Protein AF-A0AAW9IYR6-F1 (afdb_monomer)

Solvent-accessible surface area (backbone atoms only — not comparable to full-atom values): 7201 Å² total; per-residue (Å²): 132,71,75,39,33,58,39,86,42,62,39,84,98,66,87,39,73,33,58,23,46,74,59,40,21,42,47,49,88,83,54,76,43,28,37,54,92,68,39,58,69,69,57,30,49,55,47,53,73,70,45,64,63,66,60,54,46,56,40,43,79,70,29,29,46,59,27,53,78,42,96,75,27,30,48,33,36,34,39,60,42,46,69,59,55,50,38,58,74,48,57,61,59,68,86,52,74,83,56,82,58,99,63,57,80,53,88,78,49,77,68,53,50,52,50,50,52,54,52,60,64,65,75,105

Radius of gyration: 18.41 Å; Cα contacts (8 Å, |Δi|>4): 139; chains: 1; bounding box: 41×32×48 Å

Sequence (124 aa):
PINGTYNYRVIQDTGRLSPHAYGIAIDLNRNNADYWKWVDKAKGSKRIEGYPKELVKIFEDNGFVWGGKWSHFDILHFEYRPEIILKSKYFGDLSKLNEGKWYEGVPIDEKIERIIKIIDCKII

Foldseek 3Di:
DVPFFADFDDDPPPNHTDLSVVRQKGFPDDDQLQFQVSDPPVSVVVVLVPDDPVVCVVLVVVQWDAQSPDPGRRHRMIGRHNVVVCCVQQVVPVVCCPPDDNRPRPDDDPVNVVVVVVVVVVVD

InterPro domains:
  IPR009045 Peptidase M74/Hedgehog-like, zinc-binding domain superfamily [G3DSA:3.30.1380.10] (3-79)
  IPR009045 Peptidase M74/Hedgehog-like, zinc-binding domain superfamily [SSF55166] (4-86)
  IPR039561 Peptidase M15C [PF13539] (13-80)

Mean predicted aligned error: 5.58 Å

Secondary structure (DSSP, 8-state):
--SSS----BPTTT-PBPGGGGT-EEE-S--TTSBTTTS-HHHHHHHHHTS-HHHHHHHHHTTEEEGGGSSS-BTTEEEE-HHHHHHHHHS--GGGTTSS-TTTTSPP-HHHHHHHHHHHHH--

Structure (mmCIF, N/CA/C/O backbone):
data_AF-A0AAW9IYR6-F1
#
_entry.id   AF-A0AAW9IYR6-F1
#
loop_
_atom_site.group_PDB
_atom_site.id
_atom_site.type_symbol
_atom_site.label_atom_id
_atom_site.label_alt_id
_atom_site.label_comp_id
_atom_site.label_asym_id
_atom_site.label_entity_id
_atom_site.label_seq_id
_atom_site.pdbx_PDB_ins_code
_atom_site.Cartn_x
_atom_site.Cartn_y
_atom_site.Cartn_z
_atom_site.occupancy
_atom_site.B_iso_or_equiv
_atom_site.auth_seq_id
_atom_site.auth_comp_id
_atom_site.auth_asym_id
_atom_site.auth_atom_id
_atom_site.pdbx_PDB_model_num
ATOM 1 N N . PRO A 1 1 ? -6.788 3.069 -18.339 1.00 48.59 1 PRO A N 1
ATOM 2 C CA . PRO A 1 1 ? -7.621 2.230 -17.435 1.00 48.59 1 PRO A CA 1
ATOM 3 C C . PRO A 1 1 ? -8.354 1.146 -18.249 1.00 48.59 1 PRO A C 1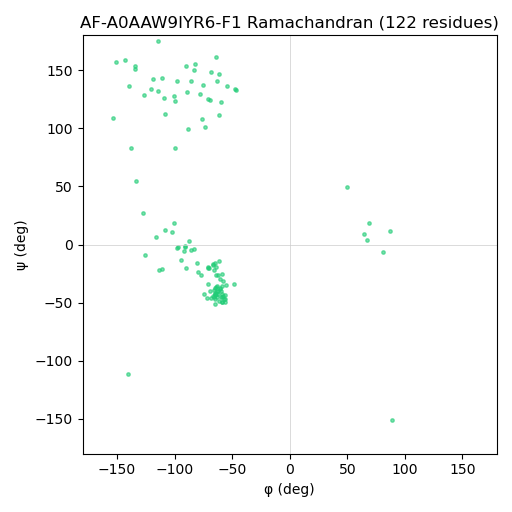
ATOM 5 O O . PRO A 1 1 ? -8.888 1.457 -19.303 1.00 48.59 1 PRO A O 1
ATOM 8 N N . ILE A 1 2 ? -8.193 -0.146 -17.946 1.00 48.22 2 ILE A N 1
ATOM 9 C CA . ILE A 1 2 ? -9.067 -0.896 -17.011 1.00 48.22 2 ILE A CA 1
ATOM 10 C C . ILE A 1 2 ? -8.295 -1.599 -15.871 1.00 48.22 2 ILE A C 1
ATOM 12 O O . ILE A 1 2 ? -8.892 -2.041 -14.904 1.00 48.22 2 ILE A O 1
ATOM 16 N N . ASN A 1 3 ? -6.959 -1.632 -15.918 1.00 62.12 3 ASN A N 1
ATOM 17 C CA . ASN A 1 3 ? -6.148 -2.443 -14.993 1.00 62.12 3 ASN A CA 1
ATOM 18 C C . ASN A 1 3 ? -5.559 -1.699 -13.783 1.00 62.12 3 ASN A C 1
ATOM 20 O O . ASN A 1 3 ? -4.889 -2.335 -12.984 1.00 62.12 3 ASN A O 1
ATOM 24 N N . GLY A 1 4 ? -5.760 -0.382 -13.664 1.00 81.50 4 GLY A N 1
ATOM 25 C CA . GLY A 1 4 ? -5.080 0.426 -12.643 1.00 81.50 4 GLY A CA 1
ATOM 26 C C . GLY A 1 4 ? -5.828 0.578 -11.317 1.00 81.50 4 GLY A C 1
ATOM 27 O O . GLY A 1 4 ? -5.336 1.255 -10.428 1.00 81.50 4 GLY A O 1
ATOM 28 N N . THR A 1 5 ? -7.028 0.014 -11.186 1.00 90.38 5 THR A N 1
ATOM 29 C CA . THR A 1 5 ? -7.839 0.051 -9.956 1.00 90.38 5 THR A CA 1
ATOM 30 C C . THR A 1 5 ? -8.523 -1.302 -9.764 1.00 90.38 5 THR A C 1
ATOM 32 O O . THR A 1 5 ? -7.836 -2.289 -9.538 1.00 90.38 5 THR A O 1
ATOM 35 N N . TYR A 1 6 ? -9.844 -1.413 -9.895 1.00 93.81 6 TYR A N 1
ATOM 36 C CA . TYR A 1 6 ? -10.515 -2.703 -9.791 1.00 93.81 6 TYR A CA 1
ATOM 37 C C . TYR A 1 6 ? -10.212 -3.584 -11.007 1.00 93.81 6 TYR A C 1
ATOM 39 O O . TYR A 1 6 ? -10.460 -3.193 -12.147 1.00 93.81 6 TYR A O 1
ATOM 47 N N . ASN A 1 7 ? -9.704 -4.787 -10.752 1.00 93.31 7 ASN A N 1
ATOM 48 C CA . ASN A 1 7 ? -9.485 -5.808 -11.769 1.00 93.31 7 ASN A CA 1
ATOM 49 C C . ASN A 1 7 ? -9.544 -7.194 -11.124 1.00 93.31 7 ASN A C 1
ATOM 51 O O . ASN A 1 7 ? -8.640 -7.580 -10.375 1.00 93.31 7 ASN A O 1
ATOM 55 N N . TYR A 1 8 ? -10.609 -7.943 -11.412 1.00 94.06 8 TYR A N 1
ATOM 56 C CA . TYR A 1 8 ? -10.778 -9.292 -10.888 1.00 94.06 8 TYR A CA 1
ATOM 57 C C . TYR A 1 8 ? -9.831 -10.268 -11.590 1.00 94.06 8 TYR A C 1
ATOM 59 O O . TYR A 1 8 ? -10.083 -10.722 -12.706 1.00 94.06 8 TYR A O 1
ATOM 67 N N . ARG A 1 9 ? -8.725 -10.598 -10.921 1.00 92.94 9 ARG A N 1
ATOM 68 C CA . ARG A 1 9 ? -7.722 -11.540 -11.421 1.00 92.94 9 ARG A CA 1
ATOM 69 C C . ARG A 1 9 ? -7.004 -12.263 -10.294 1.00 92.94 9 ARG A C 1
ATOM 71 O O . ARG A 1 9 ? -6.855 -11.748 -9.184 1.00 92.94 9 ARG A O 1
ATOM 78 N N . VAL A 1 10 ? -6.466 -13.423 -10.636 1.00 93.75 10 VAL A N 1
ATOM 79 C CA . VAL A 1 10 ? -5.509 -14.159 -9.812 1.00 93.75 10 VAL A CA 1
ATOM 80 C C . VAL A 1 10 ? -4.101 -13.633 -10.110 1.00 93.75 10 VAL A C 1
ATOM 82 O O . VAL A 1 10 ? -3.773 -13.314 -11.256 1.00 93.75 10 VAL A O 1
ATOM 85 N N . ILE A 1 11 ? -3.261 -13.494 -9.085 1.00 89.50 11 ILE A N 1
ATOM 86 C CA . ILE A 1 11 ? -1.837 -13.211 -9.269 1.00 89.50 11 ILE A CA 1
ATOM 87 C C . ILE A 1 11 ? -1.202 -14.459 -9.877 1.00 89.50 11 ILE A C 1
ATOM 89 O O . ILE A 1 11 ? -1.305 -15.554 -9.313 1.00 89.50 11 ILE A O 1
ATOM 93 N N . GLN A 1 12 ? -0.542 -14.266 -11.017 1.00 86.38 12 GLN A N 1
ATOM 94 C CA . GLN A 1 12 ? 0.113 -15.327 -11.771 1.00 86.38 12 GLN A CA 1
ATOM 95 C C . GLN A 1 12 ? 0.960 -16.219 -10.848 1.00 86.38 12 GLN A C 1
ATOM 97 O O . GLN A 1 12 ? 1.694 -15.714 -10.002 1.00 86.38 12 GLN A O 1
ATOM 102 N N . ASP A 1 13 ? 0.809 -17.535 -10.999 1.00 87.44 13 ASP A N 1
ATOM 103 C CA . ASP A 1 13 ? 1.551 -18.582 -10.279 1.00 87.44 13 ASP A CA 1
ATOM 104 C C . ASP A 1 13 ? 1.341 -18.656 -8.753 1.00 87.44 13 ASP A C 1
ATOM 106 O O . ASP A 1 13 ? 2.035 -19.408 -8.075 1.00 87.44 13 ASP A O 1
ATOM 110 N N . THR A 1 14 ? 0.378 -17.922 -8.181 1.00 90.12 14 THR A N 1
ATOM 111 C CA . THR A 1 14 ? 0.121 -17.964 -6.721 1.00 90.12 14 THR A CA 1
ATOM 112 C C . THR A 1 14 ? -1.205 -18.615 -6.334 1.00 90.12 14 THR A C 1
ATOM 114 O O . THR A 1 14 ? -1.386 -18.980 -5.173 1.00 90.12 14 THR A O 1
ATOM 117 N N . GLY A 1 15 ? -2.166 -18.684 -7.264 1.00 92.38 15 GLY A N 1
ATOM 118 C CA . GLY A 1 15 ? -3.551 -19.073 -6.968 1.00 92.38 15 GLY A CA 1
ATOM 119 C C . GLY A 1 15 ? -4.324 -18.075 -6.087 1.00 92.38 15 GLY A C 1
ATOM 120 O O . GLY A 1 15 ? -5.466 -18.342 -5.726 1.00 92.38 15 GLY A O 1
ATOM 121 N N . ARG A 1 16 ? -3.733 -16.924 -5.735 1.00 94.06 16 ARG A N 1
ATOM 122 C CA . ARG A 1 16 ? -4.334 -15.905 -4.861 1.00 94.06 16 ARG A CA 1
ATOM 123 C C . ARG 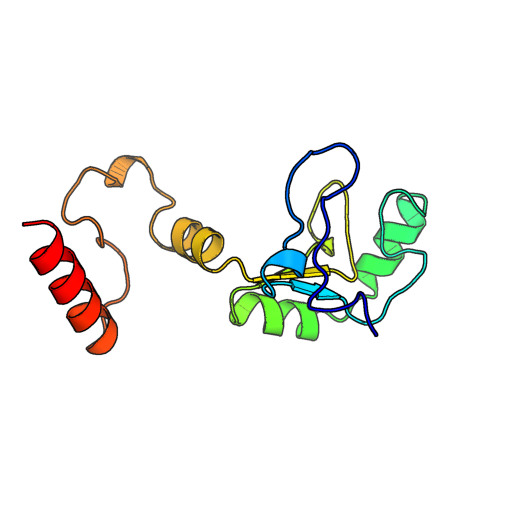A 1 16 ? -4.954 -14.781 -5.675 1.00 94.06 16 ARG A C 1
ATOM 125 O O . ARG A 1 16 ? -4.373 -14.339 -6.665 1.00 94.06 16 ARG A O 1
ATOM 132 N N . LEU A 1 17 ? -6.106 -14.279 -5.238 1.00 95.25 17 LEU A N 1
ATOM 133 C CA . LEU A 1 17 ? -6.680 -13.067 -5.816 1.00 95.25 17 LEU A CA 1
ATOM 134 C C . LEU A 1 17 ? -5.752 -11.871 -5.588 1.00 95.25 17 LEU A C 1
ATOM 136 O O . LEU A 1 17 ? -5.141 -11.721 -4.530 1.00 95.25 17 LEU A O 1
ATOM 140 N N . SER A 1 18 ? -5.651 -11.021 -6.604 1.00 94.62 18 SER A N 1
ATOM 141 C CA . SER A 1 18 ? -4.927 -9.758 -6.507 1.00 94.62 18 SER A CA 1
ATOM 142 C C . SER A 1 18 ? -5.655 -8.783 -5.571 1.00 94.62 18 SER A C 1
ATOM 144 O O . SER A 1 18 ? -6.884 -8.760 -5.580 1.00 94.62 18 SER A O 1
ATOM 146 N N . PRO A 1 19 ? -4.942 -7.903 -4.846 1.00 95.69 19 PRO A N 1
ATOM 147 C CA . PRO A 1 19 ? -5.538 -6.753 -4.155 1.00 95.69 19 PRO A CA 1
ATOM 148 C C . PRO A 1 19 ? -6.488 -5.921 -5.040 1.00 95.69 19 PRO A C 1
ATOM 150 O O . PRO A 1 19 ? -7.539 -5.468 -4.586 1.00 95.69 19 PRO A O 1
ATOM 153 N N . HIS A 1 20 ? -6.194 -5.807 -6.340 1.00 96.00 20 HIS A N 1
ATOM 154 C CA . HIS A 1 20 ? -7.086 -5.164 -7.312 1.00 96.00 20 HIS A CA 1
ATOM 155 C C . HIS A 1 20 ? -8.455 -5.854 -7.434 1.00 96.00 20 HIS A C 1
ATOM 157 O O . HIS A 1 20 ? -9.452 -5.186 -7.704 1.00 96.00 20 HIS A O 1
ATOM 163 N N . ALA A 1 21 ? -8.539 -7.168 -7.206 1.00 95.69 21 ALA A N 1
ATOM 164 C CA . ALA A 1 21 ? -9.791 -7.924 -7.265 1.00 95.69 21 ALA A CA 1
ATOM 165 C C . ALA A 1 21 ? -10.734 -7.603 -6.095 1.00 95.69 21 ALA A C 1
ATOM 167 O O . ALA A 1 21 ? -11.935 -7.842 -6.197 1.00 95.69 21 ALA A O 1
ATOM 168 N N . TYR A 1 22 ? -10.201 -7.042 -5.007 1.00 95.38 22 TYR A N 1
ATOM 169 C CA . TYR A 1 22 ? -10.970 -6.584 -3.849 1.00 95.38 22 TYR A CA 1
ATOM 170 C C . TYR A 1 22 ? -11.270 -5.079 -3.897 1.00 95.38 22 TYR A C 1
ATOM 172 O O . TYR A 1 22 ? -11.921 -4.561 -2.996 1.00 95.38 22 TYR A O 1
ATOM 180 N N . GLY A 1 23 ? -10.789 -4.360 -4.920 1.00 95.31 23 GLY A N 1
ATOM 181 C CA . GLY A 1 23 ? -10.945 -2.905 -5.010 1.00 95.31 23 GLY A CA 1
ATOM 182 C C . GLY A 1 23 ? -10.133 -2.127 -3.969 1.00 95.31 23 GLY A C 1
ATOM 183 O O . GLY A 1 23 ? -10.430 -0.965 -3.718 1.00 95.31 23 GLY A O 1
ATOM 184 N N . ILE A 1 24 ? -9.113 -2.754 -3.374 1.00 96.62 24 ILE A N 1
ATOM 185 C CA . ILE A 1 24 ? -8.262 -2.145 -2.340 1.00 96.62 24 ILE A CA 1
ATOM 186 C C . ILE A 1 24 ? -6.903 -1.697 -2.883 1.00 96.62 24 ILE A C 1
ATOM 188 O O . ILE A 1 24 ? -6.018 -1.383 -2.100 1.00 96.62 24 ILE A O 1
ATOM 192 N N . ALA A 1 25 ? -6.699 -1.690 -4.199 1.00 97.06 25 ALA A N 1
ATOM 193 C CA . ALA A 1 25 ? -5.429 -1.292 -4.792 1.00 97.06 25 ALA A CA 1
ATOM 194 C C . ALA A 1 25 ? -5.590 -0.341 -5.972 1.00 97.06 25 ALA A C 1
ATOM 196 O O . ALA A 1 25 ? -6.589 -0.375 -6.700 1.00 97.06 25 ALA A O 1
ATOM 197 N N . ILE A 1 26 ? -4.573 0.494 -6.150 1.00 96.50 26 ILE A N 1
ATOM 198 C CA . ILE A 1 26 ? -4.463 1.469 -7.223 1.00 96.50 26 ILE A CA 1
ATOM 199 C C . ILE A 1 26 ? -3.032 1.509 -7.752 1.00 96.50 26 ILE A C 1
ATOM 201 O O . ILE A 1 26 ? -2.069 1.538 -6.992 1.00 96.50 26 ILE A O 1
ATOM 205 N N . ASP A 1 27 ? -2.923 1.556 -9.072 1.00 96.00 27 ASP A N 1
ATOM 206 C CA . ASP A 1 27 ? -1.675 1.694 -9.798 1.00 96.00 27 ASP A CA 1
ATOM 207 C C . ASP A 1 27 ? -1.596 3.088 -10.429 1.00 96.00 27 ASP A C 1
ATOM 209 O O . ASP A 1 27 ? -2.488 3.496 -11.185 1.00 96.00 27 ASP A O 1
ATOM 213 N N . LEU A 1 28 ? -0.514 3.818 -10.163 1.00 94.50 28 LEU A N 1
ATOM 214 C CA . LEU A 1 28 ? -0.327 5.196 -10.619 1.00 94.50 28 LEU A CA 1
ATOM 215 C C . LEU A 1 28 ? 0.898 5.344 -11.527 1.00 94.50 28 LEU A C 1
ATOM 217 O O . LEU A 1 28 ? 1.944 4.754 -11.294 1.00 94.50 28 LEU A O 1
ATOM 221 N N . ASN A 1 29 ? 0.777 6.197 -12.551 1.00 89.94 29 ASN A N 1
ATOM 222 C CA . ASN A 1 29 ? 1.892 6.652 -13.394 1.00 89.94 29 ASN A CA 1
ATOM 223 C C . ASN A 1 29 ? 2.798 5.526 -13.944 1.00 89.94 29 ASN A C 1
ATOM 225 O O . ASN A 1 29 ? 4.021 5.612 -13.832 1.00 89.94 29 ASN A O 1
ATOM 229 N N . ARG A 1 30 ? 2.205 4.481 -14.539 1.00 92.44 30 ARG A N 1
ATOM 230 C CA . ARG A 1 30 ? 2.929 3.308 -15.058 1.00 92.44 30 ARG A CA 1
ATOM 231 C C . ARG A 1 30 ? 4.150 3.682 -15.908 1.00 92.44 30 ARG A C 1
ATOM 233 O O . ARG A 1 30 ? 4.061 4.442 -16.870 1.00 92.44 30 ARG A O 1
ATOM 240 N N . ASN A 1 31 ? 5.255 3.012 -15.629 1.00 94.31 31 ASN A N 1
ATOM 241 C CA . ASN A 1 31 ? 6.511 3.032 -16.356 1.00 94.31 31 ASN A CA 1
ATOM 242 C C . ASN A 1 31 ? 7.022 1.593 -16.543 1.00 94.31 31 ASN A C 1
ATOM 244 O O . ASN A 1 31 ? 6.742 0.703 -15.742 1.00 94.31 31 ASN A O 1
ATOM 248 N N . ASN A 1 32 ? 7.809 1.349 -17.591 1.00 95.12 32 ASN A N 1
ATOM 249 C CA . ASN A 1 32 ? 8.384 0.023 -17.835 1.00 95.12 32 ASN A CA 1
ATOM 250 C C . ASN A 1 32 ? 9.406 -0.395 -16.763 1.00 95.12 32 ASN A C 1
ATOM 252 O O . ASN A 1 32 ? 9.685 -1.580 -16.641 1.00 95.12 32 ASN A O 1
ATOM 256 N N . ALA A 1 33 ? 9.930 0.552 -15.979 1.00 96.62 33 ALA A N 1
ATOM 257 C CA . ALA A 1 33 ? 10.821 0.298 -14.852 1.00 96.62 33 ALA A CA 1
ATOM 258 C C . ALA A 1 33 ? 10.105 0.025 -13.520 1.00 96.62 33 ALA A C 1
ATOM 260 O O . ALA A 1 33 ? 10.782 -0.126 -12.508 1.00 96.62 33 ALA A O 1
ATOM 261 N N . ASP A 1 34 ? 8.768 -0.030 -13.500 1.00 96.06 34 ASP A N 1
ATOM 262 C CA . ASP A 1 34 ? 8.026 -0.130 -12.241 1.00 96.06 34 ASP A CA 1
ATOM 263 C C . ASP A 1 34 ? 7.969 -1.539 -11.648 1.00 96.06 34 ASP A C 1
ATOM 265 O O . ASP A 1 34 ? 7.797 -1.670 -10.443 1.00 96.06 34 ASP A O 1
ATOM 269 N N . TYR A 1 35 ? 8.133 -2.589 -12.452 1.00 95.88 35 TYR A N 1
ATOM 270 C CA . TYR A 1 35 ? 8.017 -3.967 -11.980 1.00 95.88 35 TYR A CA 1
ATOM 271 C C . TYR A 1 35 ? 9.353 -4.695 -12.065 1.00 95.88 35 TYR A C 1
ATOM 273 O O . TYR A 1 35 ? 10.018 -4.687 -13.105 1.00 95.88 35 TYR A O 1
ATOM 281 N N . TRP A 1 36 ? 9.726 -5.376 -10.985 1.00 96.25 36 TRP A N 1
ATOM 282 C CA . TRP A 1 36 ? 11.045 -5.993 -10.831 1.00 96.25 36 TRP A CA 1
ATOM 283 C C . TRP A 1 36 ? 11.408 -7.035 -11.897 1.00 96.25 36 TRP A C 1
ATOM 285 O O . TRP A 1 36 ? 12.589 -7.236 -12.158 1.00 96.25 36 TRP A O 1
ATOM 295 N N . LYS A 1 37 ? 10.428 -7.691 -12.539 1.00 95.06 37 LYS A N 1
ATOM 296 C CA . LYS A 1 37 ? 10.707 -8.634 -13.642 1.00 95.06 37 LYS A CA 1
ATOM 297 C C . LYS A 1 37 ? 10.947 -7.944 -14.987 1.00 95.06 37 LYS A C 1
ATOM 299 O O . LYS A 1 37 ? 11.405 -8.598 -15.918 1.00 95.06 37 LYS A O 1
ATOM 304 N N . TRP A 1 38 ? 10.578 -6.671 -15.135 1.00 95.81 38 TRP A N 1
ATOM 305 C CA . TRP A 1 38 ? 10.662 -5.961 -16.419 1.00 95.81 38 TRP A CA 1
ATOM 306 C C . TRP A 1 38 ? 11.999 -5.255 -16.625 1.00 95.81 38 TRP A C 1
ATOM 308 O O . TRP A 1 38 ? 12.354 -4.936 -17.760 1.00 95.81 38 TRP A O 1
ATOM 318 N N . VAL A 1 39 ? 12.743 -4.998 -15.549 1.00 97.06 39 VAL A N 1
ATOM 319 C CA . VAL A 1 39 ? 13.996 -4.244 -15.593 1.00 97.06 39 VAL A CA 1
ATOM 320 C C . VAL A 1 39 ? 15.030 -4.791 -14.623 1.00 97.06 39 VAL A C 1
ATOM 322 O O . VAL A 1 39 ? 14.709 -5.449 -13.640 1.00 97.06 39 VAL A O 1
ATOM 325 N N . ASP A 1 40 ? 16.293 -4.468 -14.891 1.00 96.44 40 ASP A N 1
ATOM 326 C CA . ASP A 1 40 ? 17.369 -4.668 -13.930 1.00 96.44 40 ASP A CA 1
ATOM 327 C C . ASP A 1 40 ? 17.193 -3.797 -12.670 1.00 96.44 40 ASP A C 1
ATOM 329 O O . ASP A 1 40 ? 16.477 -2.787 -12.648 1.00 96.44 40 ASP A O 1
ATOM 333 N N . LYS A 1 41 ? 17.898 -4.187 -11.601 1.00 93.62 41 LYS A N 1
ATOM 334 C CA . LYS A 1 41 ? 17.839 -3.508 -10.302 1.00 93.62 41 LYS A CA 1
ATOM 335 C C . LYS A 1 41 ? 18.254 -2.037 -10.387 1.00 93.62 41 LYS A C 1
ATOM 337 O O . LYS A 1 41 ? 17.671 -1.219 -9.688 1.00 93.62 41 LYS A O 1
ATOM 342 N N . ALA A 1 42 ? 19.224 -1.686 -11.235 1.00 96.56 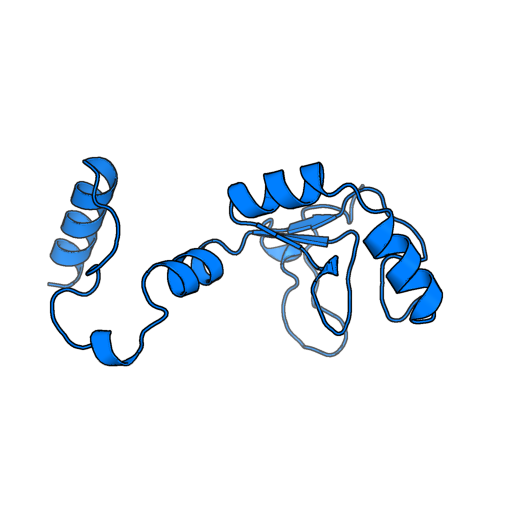42 ALA A N 1
ATOM 343 C CA . ALA A 1 42 ? 19.721 -0.314 -11.331 1.00 96.56 42 ALA A CA 1
ATOM 344 C C . ALA A 1 42 ? 18.649 0.638 -11.886 1.00 96.56 42 ALA A C 1
ATOM 346 O O . ALA A 1 42 ? 18.418 1.713 -11.328 1.00 96.56 42 ALA A O 1
ATOM 347 N N . LYS A 1 43 ? 17.938 0.228 -12.944 1.00 97.56 43 LYS A N 1
ATOM 348 C CA . LYS A 1 43 ? 16.807 0.985 -13.501 1.00 97.56 43 LYS A CA 1
ATOM 349 C C . LYS A 1 43 ? 15.646 1.087 -12.517 1.00 97.56 43 LYS A C 1
ATOM 351 O O . LYS A 1 43 ? 15.084 2.172 -12.374 1.00 97.56 43 LYS A O 1
ATOM 356 N N . GLY A 1 44 ? 15.325 -0.007 -11.824 1.00 97.31 44 GLY A N 1
ATOM 357 C CA . GLY A 1 44 ? 14.310 -0.018 -10.767 1.00 97.31 44 GLY A CA 1
ATOM 358 C C . GLY A 1 44 ? 14.641 0.956 -9.635 1.00 97.31 44 GLY A C 1
ATOM 359 O O . GLY A 1 44 ? 13.828 1.811 -9.299 1.00 97.31 44 GLY A O 1
ATOM 360 N N . SER A 1 45 ? 15.869 0.913 -9.110 1.00 96.88 45 SER A N 1
ATOM 361 C CA . SER A 1 45 ? 16.330 1.829 -8.057 1.00 96.88 45 SER A CA 1
ATOM 362 C C . SER A 1 45 ? 16.245 3.293 -8.482 1.00 96.88 45 SER A C 1
ATOM 364 O O . SER A 1 45 ? 15.686 4.103 -7.746 1.00 96.88 45 SER A O 1
ATOM 366 N N . LYS A 1 46 ? 16.679 3.628 -9.704 1.00 97.94 46 LYS A N 1
ATOM 367 C CA . LYS A 1 46 ? 16.548 4.992 -10.238 1.00 97.94 46 LYS A CA 1
ATOM 368 C C . LYS A 1 46 ? 15.086 5.444 -10.319 1.00 97.94 46 LYS A C 1
ATOM 370 O O . LYS A 1 46 ? 14.775 6.610 -10.078 1.00 97.94 46 LYS A O 1
ATOM 375 N N . ARG A 1 47 ? 14.175 4.529 -10.664 1.00 96.88 47 ARG A N 1
ATOM 376 C CA . ARG A 1 47 ? 12.736 4.803 -10.711 1.00 96.88 47 ARG A CA 1
ATOM 377 C C . ARG A 1 47 ? 12.141 5.010 -9.313 1.00 96.88 47 ARG A C 1
ATOM 379 O O . ARG A 1 47 ? 11.351 5.937 -9.161 1.00 96.88 47 ARG A O 1
ATOM 386 N N . ILE A 1 48 ? 12.552 4.224 -8.314 1.00 97.56 48 ILE A N 1
ATOM 387 C CA . ILE A 1 48 ? 12.166 4.403 -6.899 1.00 97.56 48 ILE A CA 1
ATOM 388 C C . ILE A 1 48 ? 12.646 5.764 -6.383 1.00 97.56 48 ILE A C 1
ATOM 390 O O . ILE A 1 48 ? 11.863 6.509 -5.801 1.00 97.56 48 ILE A O 1
ATOM 394 N N . GLU A 1 49 ? 13.913 6.112 -6.624 1.00 97.44 49 GLU A N 1
ATOM 395 C CA . GLU A 1 49 ? 14.515 7.379 -6.183 1.00 97.44 49 GLU A CA 1
ATOM 396 C C . GLU A 1 49 ? 13.806 8.605 -6.769 1.00 97.44 49 GLU A C 1
ATOM 398 O O . GLU A 1 49 ? 13.631 9.609 -6.077 1.00 97.44 49 GLU A O 1
ATOM 403 N N . GLY A 1 50 ? 13.383 8.512 -8.034 1.00 96.81 50 GLY A N 1
ATOM 404 C CA . GLY A 1 50 ? 12.645 9.565 -8.729 1.00 96.81 50 GLY A CA 1
ATOM 405 C C . GLY A 1 50 ? 11.136 9.576 -8.469 1.00 96.81 50 GLY A C 1
ATOM 406 O O . GLY A 1 50 ? 10.449 10.453 -8.994 1.00 96.81 50 GLY A O 1
ATOM 407 N N . TYR A 1 51 ? 10.591 8.619 -7.711 1.00 97.31 51 TYR A N 1
ATOM 408 C CA . TYR A 1 51 ? 9.157 8.572 -7.434 1.00 97.31 51 TYR A CA 1
ATOM 409 C C . TYR A 1 51 ? 8.774 9.651 -6.399 1.00 97.31 51 TYR A C 1
ATOM 411 O O . TYR A 1 51 ? 9.499 9.829 -5.415 1.00 97.31 51 TYR A O 1
ATOM 419 N N . PRO A 1 52 ? 7.660 10.395 -6.569 1.00 97.31 52 PRO A N 1
ATOM 420 C CA . PRO A 1 52 ? 7.331 11.505 -5.674 1.00 97.31 52 PRO A CA 1
ATOM 421 C C . PRO A 1 52 ? 7.133 11.051 -4.220 1.00 97.31 52 PRO A C 1
ATOM 423 O O . PRO A 1 52 ? 6.151 10.388 -3.887 1.00 97.31 52 PRO A O 1
ATOM 426 N N . LYS A 1 53 ? 8.054 11.442 -3.331 1.00 97.25 53 LYS A N 1
ATOM 427 C CA . LYS A 1 53 ? 8.032 11.042 -1.911 1.00 97.25 53 LYS A CA 1
ATOM 428 C C . LYS A 1 53 ? 6.796 11.549 -1.172 1.00 97.25 53 LYS A C 1
ATOM 430 O O . LYS A 1 53 ? 6.271 10.850 -0.315 1.00 97.25 53 LYS A O 1
ATOM 435 N N . GLU A 1 54 ? 6.327 12.746 -1.515 1.00 98.19 54 GLU A N 1
ATOM 436 C CA . GLU A 1 54 ? 5.116 13.331 -0.934 1.00 98.19 54 GLU A CA 1
ATOM 437 C C . GLU A 1 54 ? 3.868 12.517 -1.291 1.00 98.19 54 GLU A C 1
ATOM 439 O O . GLU A 1 54 ? 3.065 12.220 -0.414 1.00 98.19 54 GLU A O 1
ATOM 444 N N . LEU A 1 55 ? 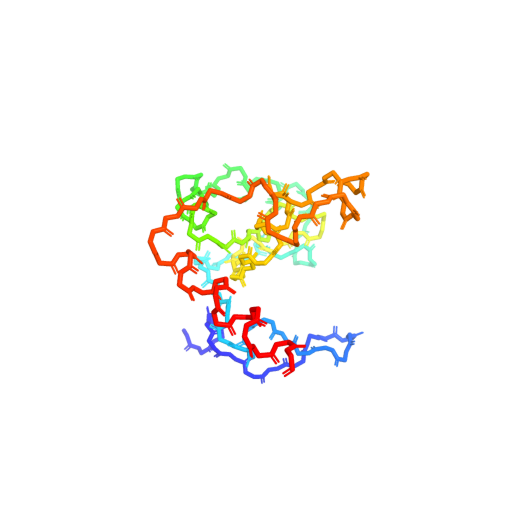3.759 12.062 -2.546 1.00 97.19 55 LEU A N 1
ATOM 445 C CA . LEU A 1 55 ? 2.679 11.173 -2.975 1.00 97.19 55 LEU A CA 1
ATOM 446 C C . LEU A 1 55 ? 2.688 9.880 -2.155 1.00 97.19 55 LEU A C 1
ATOM 448 O O . LEU A 1 55 ? 1.662 9.503 -1.599 1.00 97.19 55 LEU A O 1
ATOM 452 N N . VAL A 1 56 ? 3.853 9.233 -2.036 1.00 97.56 56 VAL A N 1
ATOM 453 C CA . VAL A 1 56 ? 4.003 8.013 -1.224 1.00 97.56 56 VAL A CA 1
ATOM 454 C C . VAL A 1 56 ? 3.565 8.272 0.215 1.00 97.56 56 VAL A C 1
ATOM 456 O O . VAL A 1 56 ? 2.770 7.506 0.754 1.00 97.56 56 VAL A O 1
ATOM 459 N N . LYS A 1 57 ? 4.021 9.378 0.815 1.00 97.50 57 LYS A N 1
ATOM 460 C CA . LYS A 1 57 ? 3.666 9.742 2.187 1.00 97.50 57 LYS A CA 1
ATOM 461 C C . LYS A 1 57 ? 2.156 9.926 2.362 1.00 97.50 57 LYS A C 1
ATOM 463 O O . LYS A 1 57 ? 1.603 9.392 3.315 1.00 97.50 57 LYS A O 1
ATOM 468 N N . ILE A 1 58 ? 1.487 10.631 1.447 1.00 98.06 58 ILE A N 1
ATOM 469 C CA . ILE A 1 58 ? 0.031 10.846 1.502 1.00 98.06 58 ILE A CA 1
ATOM 470 C C . ILE A 1 58 ? -0.711 9.506 1.501 1.00 98.06 58 ILE A C 1
ATOM 472 O O . ILE A 1 58 ? -1.629 9.312 2.296 1.00 98.06 58 ILE A O 1
ATOM 476 N N . PHE A 1 59 ? -0.306 8.567 0.646 1.00 97.56 59 PHE A N 1
ATOM 477 C CA . PHE A 1 59 ? -0.899 7.231 0.616 1.00 97.56 59 PHE A CA 1
ATOM 478 C C . PHE A 1 59 ? -0.668 6.469 1.932 1.00 97.56 59 PHE A C 1
ATOM 480 O O . PHE A 1 59 ? -1.613 5.910 2.491 1.00 97.56 59 PHE A O 1
ATOM 487 N N . GLU A 1 60 ? 0.553 6.493 2.469 1.00 95.69 60 GLU A N 1
ATOM 488 C CA . GLU A 1 60 ? 0.899 5.810 3.725 1.00 95.69 60 GLU A CA 1
ATOM 489 C C . GLU A 1 60 ? 0.179 6.392 4.946 1.00 95.69 60 GLU A C 1
ATOM 491 O O . GLU A 1 60 ? -0.319 5.643 5.791 1.00 95.69 60 GLU A O 1
ATOM 496 N N . ASP A 1 61 ? 0.038 7.717 5.007 1.00 95.00 61 ASP A N 1
ATOM 497 C CA . ASP A 1 61 ? -0.742 8.404 6.040 1.00 95.00 61 ASP A CA 1
ATOM 498 C C . ASP A 1 61 ? -2.232 8.004 5.990 1.00 95.00 61 ASP A C 1
ATOM 500 O O . ASP A 1 61 ? -2.912 8.024 7.015 1.00 95.00 61 ASP A O 1
ATOM 504 N N . ASN A 1 62 ? -2.727 7.588 4.817 1.00 96.25 62 ASN A N 1
ATOM 505 C CA . ASN A 1 62 ? -4.106 7.148 4.584 1.00 96.25 62 ASN A CA 1
ATOM 506 C C . ASN A 1 62 ? -4.272 5.617 4.556 1.00 96.25 62 ASN A C 1
ATOM 508 O O . ASN A 1 62 ? -5.286 5.113 4.078 1.00 96.25 62 ASN A O 1
ATOM 512 N N . GLY A 1 63 ? -3.312 4.857 5.091 1.00 96.12 63 GLY A N 1
ATOM 513 C CA . GLY A 1 63 ? -3.467 3.414 5.302 1.00 96.12 63 GLY A CA 1
ATOM 514 C C . GLY A 1 63 ? -3.085 2.531 4.112 1.00 96.12 63 GLY A C 1
ATOM 515 O O . GLY A 1 63 ? -3.367 1.331 4.132 1.00 96.12 63 GLY A O 1
ATOM 516 N N . PHE A 1 64 ? -2.442 3.087 3.087 1.00 97.62 64 PHE A N 1
ATOM 517 C CA . PHE A 1 64 ? -1.871 2.302 1.996 1.00 97.62 64 PHE A CA 1
ATOM 518 C C . PHE A 1 64 ? -0.428 1.895 2.292 1.00 97.62 64 PHE A C 1
ATOM 520 O O . PHE A 1 64 ? 0.301 2.576 3.007 1.00 97.62 64 PHE A O 1
ATOM 527 N N . VAL A 1 65 ? 0.006 0.794 1.691 1.00 97.44 65 VAL A N 1
ATOM 528 C CA . VAL A 1 65 ? 1.416 0.419 1.588 1.00 97.44 65 VAL A CA 1
ATOM 529 C C . VAL A 1 65 ? 1.856 0.541 0.135 1.00 97.44 65 VAL A C 1
ATOM 531 O O . VAL A 1 65 ? 1.088 0.264 -0.788 1.00 97.44 65 VAL A O 1
ATOM 534 N N . TRP A 1 66 ? 3.096 0.977 -0.068 1.00 98.00 66 TRP A N 1
ATOM 535 C CA . TRP A 1 66 ? 3.652 1.205 -1.398 1.00 98.00 66 TRP A CA 1
ATOM 536 C C . TRP A 1 66 ? 4.552 0.049 -1.843 1.00 98.00 66 TRP A C 1
ATOM 538 O O . TRP A 1 66 ? 5.515 -0.300 -1.151 1.00 98.00 66 TRP A O 1
ATOM 548 N N . GLY A 1 67 ? 4.288 -0.500 -3.030 1.00 97.56 67 GLY A N 1
ATOM 549 C CA . GLY A 1 67 ? 5.046 -1.621 -3.590 1.00 97.56 67 GLY A CA 1
ATOM 550 C C . GLY A 1 67 ? 6.500 -1.287 -3.941 1.00 97.56 67 GLY A C 1
ATOM 551 O O . GLY A 1 67 ? 7.340 -2.184 -4.031 1.00 97.56 67 GLY A O 1
ATOM 552 N N . GLY A 1 68 ? 6.855 -0.001 -4.046 1.00 97.31 68 GLY A N 1
ATOM 553 C CA . GLY A 1 68 ? 8.243 0.442 -4.224 1.00 97.31 68 GLY A CA 1
ATOM 554 C C . GLY A 1 68 ? 9.169 0.132 -3.038 1.00 97.31 68 GLY A C 1
ATOM 555 O O . GLY A 1 68 ? 10.386 0.153 -3.203 1.00 97.31 68 GLY A O 1
ATOM 556 N N . LYS A 1 69 ? 8.622 -0.189 -1.853 1.00 96.44 69 LYS A N 1
ATOM 557 C CA . LYS A 1 69 ? 9.402 -0.575 -0.657 1.00 96.44 69 LYS A CA 1
ATOM 558 C C . LYS A 1 69 ? 9.645 -2.087 -0.534 1.00 96.44 69 LYS A C 1
ATOM 560 O O . LYS A 1 69 ? 10.296 -2.519 0.415 1.00 96.44 69 LYS A O 1
ATOM 565 N N . TRP A 1 70 ? 9.120 -2.907 -1.443 1.00 95.88 70 TRP A N 1
ATOM 566 C CA . TRP A 1 70 ? 9.276 -4.365 -1.387 1.00 95.88 70 TRP A CA 1
ATOM 567 C C . TRP A 1 70 ? 10.618 -4.827 -1.967 1.00 95.88 70 TRP A C 1
ATOM 569 O O . TRP A 1 70 ? 11.200 -4.160 -2.819 1.00 95.88 70 TRP A O 1
ATOM 579 N N . SER A 1 71 ? 11.104 -6.004 -1.546 1.00 93.81 71 SER A N 1
ATOM 580 C CA . SER A 1 71 ? 12.333 -6.584 -2.123 1.00 93.81 71 SER A CA 1
ATOM 581 C C . SER A 1 71 ? 12.175 -6.885 -3.617 1.00 93.81 71 SER A C 1
ATOM 583 O O . SER A 1 71 ? 13.076 -6.618 -4.410 1.00 93.81 71 SER A O 1
ATOM 585 N N . HIS A 1 72 ? 11.001 -7.391 -3.992 1.00 94.69 72 HIS A N 1
ATOM 586 C CA . HIS A 1 72 ? 10.521 -7.526 -5.358 1.00 94.69 72 HIS A CA 1
ATOM 587 C C . HIS A 1 72 ? 9.568 -6.364 -5.638 1.00 94.69 72 HIS A C 1
ATOM 589 O O . HIS A 1 72 ? 8.360 -6.488 -5.446 1.00 94.69 72 HIS A O 1
ATOM 595 N N . PHE A 1 73 ? 10.138 -5.217 -6.000 1.00 96.69 73 PHE A N 1
ATOM 596 C CA . PHE A 1 73 ? 9.398 -3.964 -6.107 1.00 96.69 73 PHE A CA 1
ATOM 597 C C . PHE A 1 73 ? 8.276 -4.003 -7.156 1.00 96.69 73 PHE A C 1
ATOM 599 O O . PHE A 1 73 ? 8.396 -4.628 -8.216 1.00 96.69 73 PHE A O 1
ATOM 606 N N . ASP A 1 74 ? 7.213 -3.264 -6.850 1.00 96.44 74 ASP A N 1
ATOM 607 C CA . ASP A 1 74 ? 6.087 -2.962 -7.734 1.00 96.44 74 ASP A CA 1
ATOM 608 C C . ASP A 1 74 ? 5.719 -1.475 -7.568 1.00 96.44 74 ASP A C 1
ATOM 610 O O . ASP A 1 74 ? 4.916 -1.084 -6.726 1.00 96.44 74 ASP A O 1
ATOM 614 N N . ILE A 1 75 ? 6.441 -0.602 -8.269 1.00 97.62 75 ILE A N 1
ATOM 615 C CA . ILE A 1 75 ? 6.561 0.831 -7.952 1.00 97.62 75 ILE A CA 1
ATOM 616 C C . ILE A 1 75 ? 5.273 1.606 -8.229 1.00 97.62 75 ILE A C 1
ATOM 618 O O . ILE A 1 75 ? 4.962 2.555 -7.511 1.00 97.62 75 ILE A O 1
ATOM 622 N N . LEU A 1 76 ? 4.516 1.224 -9.256 1.00 95.81 76 LEU A N 1
ATOM 623 C CA . LEU A 1 76 ? 3.235 1.864 -9.542 1.00 95.81 76 LEU A CA 1
ATOM 624 C C . LEU A 1 76 ? 2.167 1.526 -8.491 1.00 95.81 76 LEU A C 1
ATOM 626 O O . LEU A 1 76 ? 1.194 2.268 -8.380 1.00 95.81 76 LEU A O 1
ATOM 630 N N . HIS A 1 77 ? 2.357 0.438 -7.740 1.00 97.25 77 HIS A N 1
ATOM 631 C CA . HIS A 1 77 ? 1.324 -0.212 -6.950 1.00 97.25 77 HIS A CA 1
ATOM 632 C C . HIS A 1 77 ? 1.198 0.344 -5.529 1.00 97.25 77 HIS A C 1
ATOM 634 O O . HIS A 1 77 ? 2.172 0.427 -4.771 1.00 97.25 77 HIS A O 1
ATOM 640 N N . PHE A 1 78 ? -0.036 0.649 -5.144 1.00 97.81 78 PHE A N 1
ATOM 641 C CA . PHE A 1 78 ? -0.442 0.960 -3.780 1.00 97.81 78 PHE A CA 1
ATOM 642 C C . PHE A 1 78 ? -1.602 0.050 -3.389 1.00 97.81 78 PHE A C 1
ATOM 644 O O . PHE A 1 78 ? -2.611 0.005 -4.091 1.00 97.81 78 PHE A O 1
ATOM 651 N N . GLU A 1 79 ? -1.501 -0.620 -2.242 1.00 97.62 79 GLU A N 1
ATOM 652 C CA . GLU A 1 79 ? -2.591 -1.429 -1.685 1.00 97.62 79 GLU A CA 1
ATOM 653 C C . GLU A 1 79 ? -2.989 -0.926 -0.293 1.00 97.62 79 GLU A C 1
ATOM 655 O O . GLU A 1 79 ? -2.145 -0.627 0.550 1.00 97.62 79 GLU A O 1
ATOM 660 N N . TYR A 1 80 ? -4.290 -0.794 -0.054 1.00 97.69 80 TYR A N 1
ATOM 661 C CA . TYR A 1 80 ? -4.876 -0.358 1.207 1.00 97.69 80 TYR A CA 1
ATOM 662 C C . TYR A 1 80 ? -4.820 -1.504 2.214 1.00 97.69 80 TYR A C 1
ATOM 664 O O . TYR A 1 80 ? -5.548 -2.487 2.075 1.00 97.69 80 TYR A O 1
ATOM 672 N N . ARG A 1 81 ? -3.936 -1.380 3.211 1.00 96.50 81 ARG A N 1
ATOM 673 C CA . ARG A 1 81 ? -3.636 -2.403 4.228 1.00 96.50 81 ARG A CA 1
ATOM 674 C C . ARG A 1 81 ? -3.615 -1.794 5.635 1.00 96.50 81 ARG A C 1
ATOM 676 O O . ARG A 1 81 ? -2.608 -1.915 6.351 1.00 96.50 81 ARG A O 1
ATOM 683 N N . PRO A 1 82 ? -4.691 -1.103 6.056 1.00 94.25 82 PRO A N 1
ATOM 684 C CA . PRO A 1 82 ? -4.731 -0.446 7.357 1.00 94.25 82 PRO A CA 1
ATOM 685 C C . PRO A 1 82 ? -4.507 -1.443 8.496 1.00 94.25 82 PRO A C 1
ATOM 687 O O . PRO A 1 82 ? -3.898 -1.090 9.498 1.00 94.25 82 PRO A O 1
ATOM 690 N N . GLU A 1 83 ? -4.927 -2.699 8.346 1.00 92.00 83 GLU A N 1
ATOM 691 C CA . 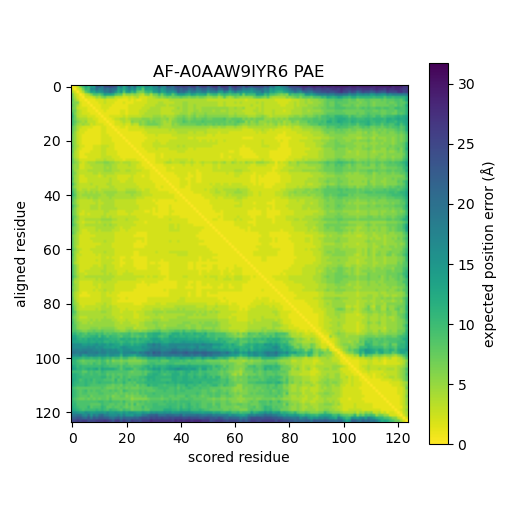GLU A 1 83 ? -4.783 -3.730 9.365 1.00 92.00 83 GLU A CA 1
ATOM 692 C C . GLU A 1 83 ? -3.316 -4.056 9.668 1.00 92.00 83 GLU A C 1
ATOM 694 O O . GLU A 1 83 ? -2.970 -4.259 10.830 1.00 92.00 8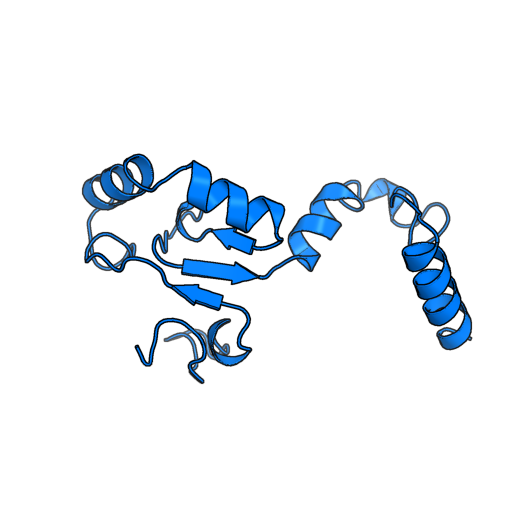3 GLU A O 1
ATOM 699 N N . ILE A 1 84 ? -2.431 -4.037 8.662 1.00 90.88 84 ILE A N 1
ATOM 700 C CA . ILE A 1 84 ? -0.989 -4.228 8.880 1.00 90.88 84 ILE A CA 1
ATOM 701 C C . ILE A 1 84 ? -0.414 -3.022 9.626 1.00 90.88 84 ILE A C 1
ATOM 703 O O . ILE A 1 84 ? 0.335 -3.186 10.590 1.00 90.88 84 ILE A O 1
ATOM 707 N N . ILE A 1 85 ? -0.777 -1.812 9.195 1.00 89.81 85 ILE A N 1
ATOM 708 C CA . ILE A 1 85 ? -0.262 -0.563 9.768 1.00 89.81 85 ILE A CA 1
ATOM 709 C C . ILE A 1 85 ? -0.710 -0.420 11.227 1.00 89.81 85 ILE A C 1
ATOM 711 O O . ILE A 1 85 ? 0.108 -0.137 12.100 1.00 89.81 85 ILE A O 1
ATOM 715 N N . LEU A 1 86 ? -1.992 -0.659 11.507 1.00 88.25 86 LEU A N 1
ATOM 716 C CA . LEU A 1 86 ? -2.559 -0.613 12.853 1.00 88.25 86 LEU A CA 1
ATOM 717 C C . LEU A 1 86 ? -1.956 -1.700 13.746 1.00 88.25 86 LEU A C 1
ATOM 719 O O . LEU A 1 86 ? -1.559 -1.399 14.871 1.00 88.25 86 LEU A O 1
ATOM 723 N N . LYS A 1 87 ? -1.800 -2.931 13.232 1.00 87.12 87 LYS A N 1
ATOM 724 C CA . LYS A 1 87 ? -1.108 -4.007 13.954 1.00 87.12 87 LYS A CA 1
ATOM 725 C C . LYS A 1 87 ? 0.310 -3.597 14.334 1.00 87.12 87 LYS A C 1
ATOM 727 O O . LYS A 1 87 ? 0.696 -3.755 15.484 1.00 87.12 87 LYS A O 1
ATOM 732 N N . SER A 1 88 ? 1.069 -3.027 13.402 1.00 88.81 88 SER A N 1
ATOM 733 C CA . SER A 1 88 ? 2.436 -2.580 13.678 1.00 88.81 88 SER A CA 1
ATOM 734 C C . SER A 1 88 ? 2.497 -1.434 14.689 1.00 88.81 88 SER A C 1
ATOM 736 O O . SER A 1 88 ? 3.439 -1.390 15.474 1.00 88.81 88 SER A O 1
ATOM 738 N N . LYS A 1 89 ? 1.541 -0.497 14.657 1.00 87.31 89 LYS A N 1
ATOM 739 C CA . LYS A 1 89 ? 1.535 0.679 15.541 1.00 87.31 89 LYS A CA 1
ATOM 740 C C . LYS A 1 89 ? 1.137 0.346 16.975 1.00 87.31 89 LYS A C 1
ATOM 742 O O . LYS A 1 89 ? 1.746 0.875 17.896 1.00 87.31 89 LYS A O 1
ATOM 747 N N . TYR A 1 90 ? 0.121 -0.495 17.152 1.00 86.94 90 TYR A N 1
ATOM 748 C CA . TYR A 1 90 ? -0.514 -0.695 18.460 1.00 86.94 90 TYR A CA 1
ATOM 749 C C . TYR A 1 90 ? -0.303 -2.096 19.035 1.00 86.94 90 TYR A C 1
ATOM 751 O O . TYR A 1 90 ? -0.357 -2.272 20.243 1.00 86.94 90 TYR A O 1
ATOM 759 N N . PHE A 1 91 ? 0.004 -3.083 18.192 1.00 86.31 91 PHE A N 1
ATOM 760 C CA . PHE A 1 91 ? 0.059 -4.499 18.569 1.00 86.31 91 PHE A CA 1
ATOM 761 C C . PHE A 1 91 ? 1.389 -5.161 18.164 1.00 86.31 91 PHE A C 1
ATOM 763 O O . PHE A 1 91 ? 1.442 -6.360 17.885 1.00 86.31 91 PHE A O 1
ATOM 770 N N . GLY A 1 92 ? 2.464 -4.370 18.069 1.00 83.94 92 GLY A N 1
ATOM 771 C CA . GLY A 1 92 ? 3.794 -4.851 17.678 1.00 83.94 92 GLY A CA 1
ATOM 772 C C . GLY A 1 92 ? 4.539 -5.596 18.790 1.00 83.94 92 GLY A C 1
ATOM 773 O O . GLY A 1 92 ? 5.368 -6.456 18.501 1.00 83.94 92 GLY A O 1
ATOM 774 N N . ASP A 1 93 ? 4.232 -5.291 20.051 1.00 83.88 93 ASP A N 1
ATOM 775 C CA . ASP A 1 93 ? 4.820 -5.951 21.215 1.00 83.88 93 ASP A CA 1
ATOM 776 C C . ASP A 1 93 ? 4.004 -7.191 21.596 1.00 83.88 93 ASP A C 1
ATOM 778 O O . ASP A 1 93 ? 2.965 -7.108 22.252 1.00 83.88 93 ASP A O 1
ATOM 782 N N . LEU A 1 94 ? 4.489 -8.359 21.168 1.00 80.44 94 LEU A N 1
ATOM 783 C CA . LEU A 1 94 ? 3.796 -9.628 21.384 1.00 80.44 94 LEU A CA 1
ATOM 784 C C . LEU A 1 94 ? 3.715 -10.025 22.863 1.00 80.44 94 LEU A C 1
ATOM 786 O O . LEU A 1 94 ? 2.829 -10.801 23.218 1.00 80.44 94 LEU A O 1
ATOM 790 N N . SER A 1 95 ? 4.598 -9.497 23.720 1.00 81.12 95 SER A N 1
ATOM 791 C CA . SER A 1 95 ? 4.557 -9.788 25.160 1.00 81.12 95 SER A CA 1
ATOM 792 C C . SER A 1 95 ? 3.278 -9.265 25.817 1.00 81.12 95 SER A C 1
ATOM 794 O O . SER A 1 95 ? 2.792 -9.858 26.773 1.00 81.12 95 SER A O 1
ATOM 796 N N . LYS A 1 96 ? 2.670 -8.227 25.231 1.00 74.38 96 LYS A N 1
ATOM 797 C CA . LYS A 1 96 ? 1.458 -7.575 25.737 1.00 74.38 96 LYS A CA 1
ATOM 798 C C . LYS A 1 96 ? 0.159 -8.148 25.183 1.00 74.38 96 LYS A C 1
ATOM 800 O O . LYS A 1 96 ? -0.911 -7.750 25.623 1.00 74.38 96 LYS A O 1
ATOM 805 N N . LEU A 1 97 ? 0.211 -9.087 24.233 1.00 71.38 97 LEU A N 1
ATOM 806 C CA . LEU A 1 97 ? -0.997 -9.583 23.555 1.00 71.38 97 LEU A CA 1
ATOM 807 C C . LEU A 1 97 ? -1.983 -10.316 24.477 1.00 71.38 97 LEU A C 1
ATOM 809 O O . LEU A 1 97 ? -3.150 -10.441 24.118 1.00 71.38 97 LEU A O 1
ATOM 813 N N . ASN A 1 98 ? -1.526 -10.784 25.641 1.00 72.75 98 ASN A N 1
ATOM 814 C CA . ASN A 1 98 ? -2.352 -11.499 26.617 1.00 72.75 98 ASN A CA 1
ATOM 815 C C . ASN A 1 98 ? -2.492 -10.749 27.952 1.00 72.75 98 ASN A C 1
ATOM 817 O O . ASN A 1 98 ? -3.048 -11.296 28.904 1.00 72.75 98 ASN A O 1
ATOM 821 N N . GLU A 1 99 ? -1.982 -9.520 28.043 1.00 71.75 99 GLU A N 1
ATOM 822 C CA . GLU A 1 99 ? -2.033 -8.716 29.260 1.00 71.75 99 GLU A CA 1
ATOM 823 C C . GLU A 1 99 ? -3.036 -7.573 29.073 1.00 71.75 99 GLU A C 1
ATOM 825 O O . GLU A 1 99 ? -2.826 -6.660 28.280 1.00 71.75 99 GLU A O 1
ATOM 830 N N . GLY A 1 100 ? -4.148 -7.617 29.810 1.00 80.25 100 GLY A N 1
ATOM 831 C CA . GLY A 1 100 ? -5.164 -6.564 29.780 1.00 80.25 100 GLY A CA 1
ATOM 832 C C . GLY A 1 100 ? -6.249 -6.767 28.721 1.00 80.25 100 GLY A C 1
ATOM 833 O O . GLY A 1 100 ? -6.647 -7.891 28.411 1.00 80.25 100 GLY A O 1
ATOM 834 N N . LYS A 1 101 ? -6.817 -5.661 28.232 1.00 87.94 101 LYS A N 1
ATOM 835 C CA . LYS A 1 101 ? -7.922 -5.688 27.265 1.00 87.94 101 LYS A CA 1
ATOM 836 C C . LYS A 1 101 ? -7.381 -5.853 25.845 1.00 87.94 101 LYS A C 1
ATOM 838 O O . LYS A 1 101 ? -6.316 -5.343 25.526 1.00 87.94 101 LYS A O 1
ATOM 843 N N . TRP A 1 102 ? -8.147 -6.481 24.951 1.00 85.94 102 TRP A N 1
ATOM 844 C CA . TRP A 1 102 ? -7.711 -6.754 23.568 1.00 85.94 102 TRP A CA 1
ATOM 845 C C . TRP A 1 102 ? -7.393 -5.494 22.733 1.00 85.94 102 TRP A C 1
ATOM 847 O O . TRP A 1 102 ? -6.782 -5.600 21.673 1.00 85.94 102 TRP A O 1
ATOM 857 N N . TYR A 1 103 ? -7.797 -4.311 23.200 1.00 87.62 103 TYR A N 1
ATOM 858 C CA . TYR A 1 103 ? -7.556 -3.002 22.583 1.00 87.62 103 TYR A CA 1
ATOM 859 C C . TYR A 1 103 ? -6.539 -2.134 23.345 1.00 87.62 103 TYR A C 1
ATOM 861 O O . TYR A 1 103 ? -6.455 -0.929 23.099 1.00 87.62 103 TYR A O 1
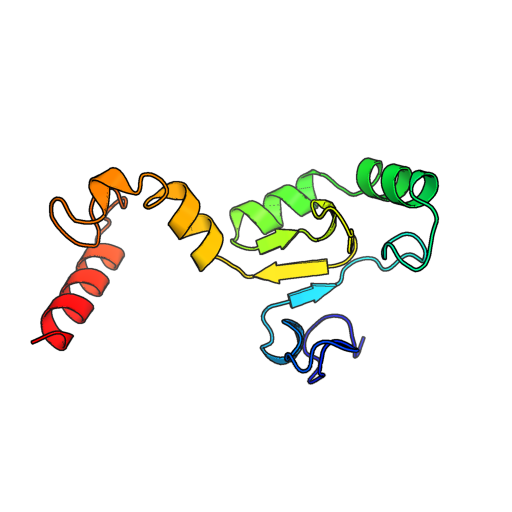ATOM 869 N N . GLU A 1 104 ? -5.797 -2.707 24.294 1.00 86.38 104 GLU A N 1
ATOM 870 C CA . GLU A 1 104 ? -4.797 -1.979 25.078 1.00 86.38 104 GLU A CA 1
ATOM 871 C C . GLU A 1 104 ? -3.783 -1.259 24.166 1.00 86.38 104 GLU A C 1
ATOM 873 O O . GLU A 1 104 ? -3.327 -1.805 23.160 1.00 86.38 104 GLU A O 1
ATOM 878 N N . GLY A 1 105 ? -3.445 -0.006 24.494 1.00 82.62 105 GLY A N 1
ATOM 879 C CA . GLY A 1 105 ? -2.509 0.820 23.716 1.00 82.62 105 GLY A CA 1
ATOM 880 C C . GLY A 1 105 ? -3.090 1.512 22.474 1.00 82.62 105 GLY A C 1
ATOM 881 O O . GLY A 1 105 ? -2.407 2.344 21.871 1.00 82.62 105 GLY A O 1
ATOM 882 N N . VAL A 1 106 ? -4.342 1.234 22.097 1.00 87.69 106 VAL A N 1
ATOM 883 C CA . VAL A 1 106 ? -5.036 1.970 21.029 1.00 87.69 106 VAL A CA 1
ATOM 884 C C . VAL A 1 106 ? -5.518 3.327 21.568 1.00 87.69 106 VAL A C 1
ATOM 886 O O . VAL A 1 106 ? -6.174 3.358 22.608 1.00 87.69 106 VAL A O 1
ATOM 889 N N . PRO A 1 107 ? -5.246 4.460 20.889 1.00 90.00 107 PRO A N 1
ATOM 890 C CA . PRO A 1 107 ? -5.833 5.749 21.239 1.00 90.00 107 PRO A CA 1
ATOM 891 C C . PRO A 1 107 ? -7.357 5.673 21.160 1.00 90.00 107 PRO A C 1
ATOM 893 O O . PRO A 1 107 ? -7.901 5.331 20.112 1.00 90.00 107 PRO A O 1
ATOM 896 N N . ILE A 1 108 ? -8.042 5.978 22.260 1.00 91.81 108 ILE A N 1
ATOM 897 C CA . ILE A 1 108 ? -9.500 5.878 22.345 1.00 91.81 108 ILE A CA 1
ATOM 898 C C . ILE A 1 108 ? -10.112 7.266 22.162 1.00 91.81 108 ILE A C 1
ATOM 900 O O . ILE A 1 108 ? -9.817 8.189 22.917 1.00 91.81 108 ILE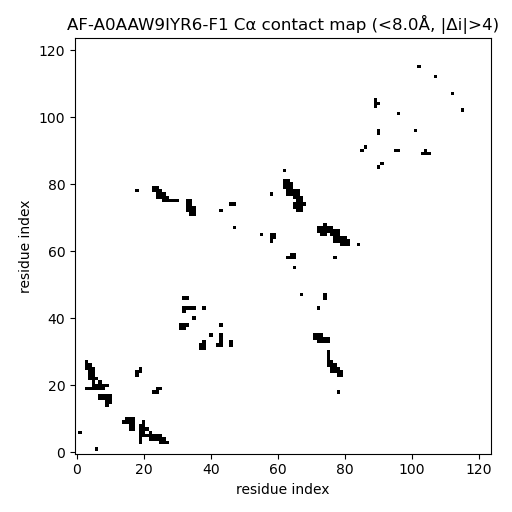 A O 1
ATOM 904 N N . ASP A 1 109 ? -10.994 7.383 21.175 1.00 94.56 109 ASP A N 1
ATOM 905 C CA . ASP A 1 109 ? -11.953 8.478 21.033 1.00 94.56 109 ASP A CA 1
ATOM 906 C C . ASP A 1 109 ? -13.391 7.943 21.175 1.00 94.56 109 ASP A C 1
ATOM 908 O O . ASP A 1 109 ? -13.610 6.732 21.280 1.00 94.56 109 ASP A O 1
ATOM 912 N N . GLU A 1 110 ? -14.389 8.832 21.163 1.00 95.69 110 GLU A N 1
ATOM 913 C CA . GLU A 1 110 ? -15.804 8.450 21.314 1.00 95.69 110 GLU A CA 1
ATOM 914 C C . GLU A 1 110 ? -16.262 7.409 20.276 1.00 95.69 110 GLU A C 1
ATOM 916 O O . GLU A 1 110 ? -17.078 6.525 20.565 1.00 95.69 110 GLU A O 1
ATOM 921 N N . LYS A 1 111 ? -15.732 7.483 19.048 1.00 94.06 111 LYS A N 1
ATOM 922 C CA . LYS A 1 111 ? -16.075 6.552 17.970 1.00 94.06 111 LYS A CA 1
ATOM 923 C C . LYS A 1 111 ? -15.464 5.178 18.233 1.00 94.06 111 LYS A C 1
ATOM 925 O O . LYS A 1 111 ? -16.159 4.171 18.087 1.00 94.06 111 LYS A O 1
ATOM 930 N N . ILE A 1 112 ? -14.189 5.127 18.607 1.00 92.00 112 ILE A N 1
ATOM 931 C CA . ILE A 1 112 ? -13.468 3.893 18.930 1.00 92.00 112 ILE A CA 1
ATOM 932 C C . ILE A 1 112 ? -14.091 3.231 20.158 1.00 92.00 112 ILE A C 1
ATOM 934 O O . ILE A 1 112 ? -14.353 2.030 20.121 1.00 92.00 112 ILE A O 1
ATOM 938 N N . GLU A 1 113 ? -14.433 3.998 21.193 1.00 94.50 113 GLU A N 1
ATOM 939 C CA . GLU A 1 113 ? -15.107 3.476 22.384 1.00 94.50 113 GLU A CA 1
ATOM 940 C C . GLU A 1 113 ? -16.449 2.817 22.027 1.00 94.50 113 GLU A C 1
ATOM 942 O O . GLU A 1 113 ? -16.767 1.723 22.501 1.00 94.50 113 GLU A O 1
ATOM 947 N N . ARG A 1 114 ? -17.229 3.439 21.132 1.00 94.62 114 ARG A N 1
ATOM 948 C CA . ARG A 1 114 ? -18.484 2.859 20.636 1.00 94.62 114 ARG A CA 1
ATOM 949 C C . ARG A 1 114 ? -18.256 1.560 19.860 1.00 94.62 114 ARG A C 1
ATOM 951 O O . ARG A 1 114 ? -19.041 0.627 20.014 1.00 94.62 114 ARG A O 1
ATOM 958 N N . ILE A 1 115 ? -17.208 1.484 19.039 1.00 92.19 115 ILE A N 1
ATOM 959 C CA . ILE A 1 115 ? -16.859 0.267 18.285 1.00 92.19 115 ILE A CA 1
ATOM 960 C C . ILE A 1 115 ? -16.433 -0.855 19.237 1.00 92.19 115 ILE A C 1
ATOM 962 O O . ILE A 1 115 ? -16.923 -1.974 19.098 1.00 92.19 115 ILE A O 1
ATOM 966 N N . ILE A 1 116 ? -15.589 -0.551 20.226 1.00 92.88 116 ILE A N 1
ATOM 967 C CA . ILE A 1 116 ? -15.163 -1.501 21.262 1.00 92.88 116 ILE A CA 1
ATOM 968 C C . ILE A 1 116 ? -16.383 -2.071 21.989 1.00 92.88 116 ILE A C 1
ATOM 970 O O . ILE A 1 116 ? -16.530 -3.287 22.055 1.00 92.88 116 ILE A O 1
ATOM 974 N N . LYS A 1 117 ? -17.308 -1.211 22.440 1.00 94.25 117 LYS A N 1
ATOM 975 C CA . LYS A 1 117 ? -18.558 -1.644 23.091 1.00 94.25 117 LYS A CA 1
ATOM 976 C C . LYS A 1 1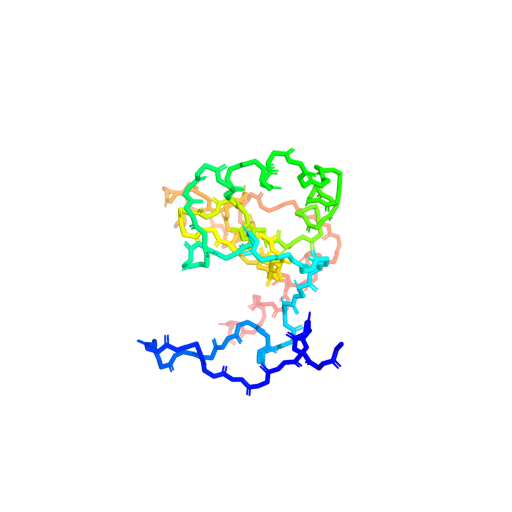17 ? -19.368 -2.595 22.209 1.00 94.25 117 LYS A C 1
ATOM 978 O O . LYS A 1 117 ? -19.864 -3.601 22.697 1.00 94.25 117 LYS A O 1
ATOM 983 N N . ILE A 1 118 ? -19.493 -2.308 20.910 1.00 94.88 118 ILE A N 1
ATOM 984 C CA . ILE A 1 118 ? -20.205 -3.192 19.971 1.00 94.88 118 ILE A CA 1
ATOM 985 C C . ILE A 1 118 ? -19.519 -4.559 19.865 1.00 94.88 118 ILE A C 1
ATOM 987 O O . ILE A 1 118 ? -20.213 -5.573 19.825 1.00 94.88 118 ILE A O 1
ATOM 991 N N . ILE A 1 119 ? -18.187 -4.588 19.786 1.00 91.31 119 ILE A N 1
ATOM 992 C CA . ILE A 1 119 ? -17.413 -5.831 19.691 1.00 91.31 119 ILE A CA 1
ATOM 993 C C . ILE A 1 119 ? -17.578 -6.646 20.976 1.00 91.31 119 ILE A C 1
ATOM 995 O O . ILE A 1 119 ? -17.995 -7.799 20.900 1.00 91.31 119 ILE A O 1
ATOM 999 N N . ASP A 1 120 ? -17.361 -6.031 22.139 1.00 91.31 120 ASP A N 1
ATOM 1000 C CA . ASP A 1 120 ? -17.488 -6.695 23.440 1.00 91.31 120 ASP A CA 1
ATOM 1001 C C . ASP A 1 120 ? -18.913 -7.234 23.663 1.00 91.31 120 ASP A C 1
ATOM 1003 O O . ASP A 1 120 ? -19.078 -8.357 24.126 1.00 91.31 120 ASP A O 1
ATOM 1007 N N . CYS A 1 121 ? -19.954 -6.494 23.260 1.00 91.50 121 CYS A N 1
ATOM 1008 C CA . CYS A 1 121 ? -21.345 -6.953 23.366 1.00 91.50 121 CYS A CA 1
ATOM 1009 C C . CYS A 1 121 ? -21.721 -8.080 22.389 1.00 91.50 121 CYS A C 1
ATOM 1011 O O . CYS A 1 121 ? -22.726 -8.745 22.617 1.00 91.50 121 CYS A O 1
ATOM 1013 N N . LYS A 1 122 ? -20.979 -8.275 21.291 1.00 85.62 122 LYS A N 1
ATOM 1014 C CA . LYS A 1 122 ? -21.222 -9.358 20.317 1.00 85.62 122 LYS A CA 1
ATOM 1015 C C . LYS A 1 122 ? -20.389 -10.612 20.571 1.00 85.62 122 LYS A C 1
ATOM 1017 O O . LYS A 1 122 ? -20.643 -11.631 19.937 1.00 85.62 122 LYS A O 1
ATOM 1022 N N . ILE A 1 123 ? -19.378 -10.515 21.430 1.00 64.31 123 ILE A N 1
ATOM 1023 C CA . ILE A 1 123 ? -18.527 -11.639 21.837 1.00 64.31 123 ILE A CA 1
ATOM 1024 C C . ILE A 1 123 ? -19.159 -12.426 23.012 1.00 64.31 123 ILE A C 1
ATOM 1026 O O . ILE A 1 123 ? -18.649 -13.485 23.371 1.00 64.31 123 ILE A O 1
ATOM 1030 N N . ILE A 1 124 ? -20.293 -11.962 23.559 1.00 48.81 124 ILE A N 1
ATOM 1031 C CA . ILE A 1 124 ? -21.108 -12.664 24.572 1.00 48.81 124 ILE A CA 1
ATOM 1032 C C . ILE A 1 124 ? -22.167 -13.542 23.902 1.00 48.81 124 ILE A C 1
ATOM 1034 O O . ILE A 1 124 ? -22.866 -13.029 22.999 1.00 48.81 124 ILE A O 1
#

Nearest PDB structures (foldseek):
  2bki-assembly1_A  TM=1.633E-01  e=3.671E+00  Sus scrofa

Organism: Clostridium perfringens (NCBI:txid1502)

pLDDT: mean 91.16, std 9.53, range [48.22, 98.19]